Protein AF-A0A8T5BT76-F1 (afdb_monomer_lite)

Secondary structure (DSSP, 8-state):
------STTSSHHHHHHHHHHHTTS-GGGT--S--EEEEESSS---HHHHHHHHHHTT--HHHHHHTEEEEE-SSHHHHHHHHHTHHHHHHHHT-

Sequence (95 aa):
MTEFSGEYGSGKSQICHQLCVNVQLPPEKGGLGGAALYIDTENTFRTERIVQMARHLGLDPEEVTKNIIYAEAYTSDHQMFLLENADEIIKENNV

pLDDT: mean 96.76, std 1.85, range [88.38, 98.69]

Structure (mmCIF, N/CA/C/O backbone):
data_AF-A0A8T5BT76-F1
#
_entry.id   AF-A0A8T5BT76-F1
#
loop_
_atom_site.group_PDB
_atom_site.id
_atom_site.type_symbol
_atom_site.label_atom_id
_atom_site.label_alt_id
_atom_site.label_comp_id
_atom_site.label_asym_id
_atom_site.label_entity_id
_atom_site.label_seq_id
_atom_site.pdbx_PDB_ins_code
_atom_site.Cartn_x
_atom_site.Cartn_y
_atom_site.Cartn_z
_atom_site.occupancy
_atom_site.B_iso_or_equiv
_atom_site.auth_seq_id
_atom_site.auth_comp_id
_atom_site.auth_asym_id
_atom_site.auth_atom_id
_atom_site.pdbx_PDB_model_num
ATOM 1 N N . MET A 1 1 ? 1.705 -16.925 4.215 1.00 88.38 1 MET A N 1
ATOM 2 C CA . MET A 1 1 ? 2.147 -16.368 2.921 1.00 88.38 1 MET A CA 1
ATOM 3 C C . MET A 1 1 ? 1.259 -16.948 1.837 1.00 88.38 1 MET A C 1
ATOM 5 O O . MET A 1 1 ? 1.090 -18.161 1.820 1.00 88.38 1 MET A O 1
ATOM 9 N N . THR A 1 2 ? 0.681 -16.095 0.993 1.00 96.50 2 THR A N 1
ATOM 10 C CA . THR A 1 2 ? -0.185 -16.483 -0.132 1.00 96.50 2 THR A CA 1
ATOM 11 C C . THR A 1 2 ? 0.348 -15.807 -1.389 1.00 96.50 2 THR A C 1
ATOM 13 O O . THR A 1 2 ? 0.633 -14.613 -1.347 1.00 96.50 2 THR A O 1
ATOM 16 N N . GLU A 1 3 ? 0.489 -16.551 -2.484 1.00 96.88 3 GLU A N 1
ATOM 17 C CA . GLU A 1 3 ? 1.051 -16.060 -3.746 1.00 96.88 3 GLU A CA 1
ATOM 18 C C . GLU A 1 3 ? -0.022 -16.016 -4.844 1.00 96.88 3 GLU A C 1
ATOM 20 O O . GLU A 1 3 ? -0.777 -16.973 -5.024 1.00 96.88 3 GLU A O 1
ATOM 25 N N . PHE A 1 4 ? -0.065 -14.915 -5.602 1.00 95.00 4 PHE A N 1
ATOM 26 C CA . PHE A 1 4 ? -0.899 -14.766 -6.796 1.00 95.00 4 PHE A CA 1
ATOM 27 C C . PHE A 1 4 ? -0.006 -14.624 -8.036 1.00 95.00 4 PHE A C 1
ATOM 29 O O . PHE A 1 4 ? 0.682 -13.617 -8.188 1.00 95.00 4 PHE A O 1
ATOM 36 N N . SER A 1 5 ? -0.056 -15.599 -8.949 1.00 95.00 5 SER A N 1
ATOM 37 C CA . SER A 1 5 ? 0.761 -15.632 -10.173 1.00 95.00 5 SER A CA 1
ATOM 38 C C . SER A 1 5 ? -0.100 -15.735 -11.440 1.00 95.00 5 SER A C 1
ATOM 40 O O . SER A 1 5 ? -1.235 -16.209 -11.403 1.00 95.00 5 SER A O 1
ATOM 42 N N . GLY A 1 6 ? 0.414 -15.233 -12.563 1.00 95.31 6 GLY A N 1
ATOM 43 C CA . GLY A 1 6 ? -0.273 -15.183 -13.858 1.00 95.31 6 GLY A CA 1
ATOM 44 C C . GLY A 1 6 ? 0.217 -14.040 -14.752 1.00 95.31 6 GLY A C 1
ATOM 45 O O . GLY A 1 6 ? 0.984 -13.183 -14.318 1.00 95.31 6 GLY A O 1
ATOM 46 N N . GLU A 1 7 ? -0.253 -13.994 -15.997 1.00 95.75 7 GLU A N 1
ATOM 47 C CA . GLU A 1 7 ? 0.167 -13.008 -17.009 1.00 95.75 7 GLU A CA 1
ATOM 48 C C . GLU A 1 7 ? -0.219 -11.557 -16.666 1.00 95.75 7 GLU A C 1
ATOM 50 O O . GLU A 1 7 ? -1.063 -11.298 -15.804 1.00 95.75 7 GLU A O 1
ATOM 55 N N . TYR A 1 8 ? 0.400 -10.573 -17.326 1.00 91.94 8 TYR A N 1
ATOM 56 C CA . TYR A 1 8 ? 0.000 -9.168 -17.195 1.00 91.94 8 TYR A CA 1
ATOM 57 C C . TYR A 1 8 ? -1.511 -9.002 -17.438 1.00 91.94 8 TYR A C 1
ATOM 59 O O . TYR A 1 8 ? -2.078 -9.603 -18.344 1.00 91.94 8 TYR A O 1
ATOM 67 N N . GLY A 1 9 ? -2.179 -8.204 -16.601 1.00 91.94 9 GLY A N 1
ATOM 68 C CA . GLY A 1 9 ? -3.629 -8.007 -16.691 1.00 91.94 9 GLY A CA 1
ATOM 69 C C . GLY A 1 9 ? -4.488 -9.120 -16.074 1.00 91.94 9 GLY A C 1
ATOM 70 O O . GLY A 1 9 ? -5.697 -8.941 -15.977 1.00 91.94 9 GLY A O 1
ATOM 71 N N . SER A 1 10 ? -3.903 -10.206 -15.549 1.00 95.56 10 SER A N 1
ATOM 72 C CA . SER A 1 10 ? -4.657 -11.297 -14.900 1.00 95.56 10 SER A CA 1
ATOM 73 C C . SER A 1 10 ? -5.314 -10.935 -13.555 1.00 95.56 10 SER A C 1
ATOM 75 O O . SER A 1 10 ? -5.970 -11.773 -12.945 1.00 95.56 10 SER A O 1
ATOM 77 N N . GLY A 1 11 ? -5.129 -9.703 -13.065 1.00 95.50 11 GLY A N 1
ATOM 78 C CA . GLY A 1 11 ? -5.748 -9.207 -11.831 1.00 95.50 11 GLY A CA 1
ATOM 79 C C . GLY A 1 11 ? -4.861 -9.222 -10.582 1.00 95.50 11 GLY A C 1
ATOM 80 O O . GLY A 1 11 ? -5.306 -8.735 -9.549 1.00 95.50 11 GLY A O 1
ATOM 81 N N . LYS A 1 12 ? -3.605 -9.686 -10.665 1.00 96.88 12 LYS A N 1
ATOM 82 C CA . LYS A 1 12 ? -2.660 -9.739 -9.523 1.00 96.88 12 LYS A CA 1
ATOM 83 C C . LYS A 1 12 ? -2.575 -8.416 -8.759 1.00 96.88 12 LYS A C 1
ATOM 85 O O . LYS A 1 12 ? -2.961 -8.350 -7.597 1.00 96.88 12 LYS A O 1
ATOM 90 N N . SER A 1 13 ? -2.170 -7.340 -9.437 1.00 96.06 13 SER A N 1
ATOM 91 C CA . SER A 1 13 ? -2.062 -6.025 -8.803 1.00 96.06 13 SER A CA 1
ATOM 92 C C . SER A 1 13 ? -3.422 -5.545 -8.298 1.00 96.06 13 SER A C 1
ATOM 94 O O . SER A 1 13 ? -3.491 -4.982 -7.216 1.00 96.06 13 SER A O 1
ATOM 96 N N . GLN A 1 14 ? -4.523 -5.807 -9.014 1.00 97.56 14 GLN A N 1
ATOM 97 C CA . GLN A 1 14 ? -5.863 -5.403 -8.564 1.00 97.56 14 GLN A CA 1
ATOM 98 C C . GLN A 1 14 ? -6.250 -6.057 -7.233 1.00 97.56 14 GLN A C 1
ATOM 100 O O . GLN A 1 14 ? -6.798 -5.377 -6.370 1.00 97.56 14 GLN A O 1
ATOM 105 N N . ILE A 1 15 ? -5.924 -7.338 -7.043 1.00 97.75 15 ILE A N 1
ATOM 106 C CA . ILE A 1 15 ? -6.132 -8.031 -5.768 1.00 97.75 15 ILE A CA 1
ATOM 107 C C . ILE A 1 15 ? -5.277 -7.394 -4.669 1.00 97.75 15 ILE A C 1
ATOM 109 O O . ILE A 1 15 ? -5.812 -7.115 -3.600 1.00 97.75 15 ILE A O 1
ATOM 113 N N . CYS A 1 16 ? -4.000 -7.088 -4.926 1.00 97.88 16 CYS A N 1
ATOM 114 C CA . CYS A 1 16 ? -3.147 -6.414 -3.938 1.00 97.88 16 CYS A CA 1
ATOM 115 C C . CYS A 1 16 ? -3.737 -5.062 -3.498 1.00 97.88 16 CYS A C 1
ATOM 117 O O . CYS A 1 16 ? -3.870 -4.813 -2.304 1.00 97.88 16 CYS A O 1
ATOM 119 N N . HIS A 1 17 ? -4.178 -4.228 -4.447 1.00 98.50 17 HIS A N 1
ATOM 120 C CA . HIS A 1 17 ? -4.832 -2.948 -4.143 1.00 98.50 17 HIS A CA 1
ATOM 121 C C . HIS A 1 17 ? -6.110 -3.145 -3.314 1.00 98.50 17 HIS A C 1
ATOM 123 O O . HIS A 1 17 ? -6.330 -2.435 -2.335 1.00 98.50 17 HIS A O 1
ATOM 129 N N . GLN A 1 18 ? -6.943 -4.127 -3.677 1.00 98.56 18 GLN A N 1
ATOM 130 C CA . GLN A 1 18 ? -8.190 -4.389 -2.963 1.00 98.56 18 GLN A CA 1
ATOM 131 C C . GLN A 1 18 ? -7.938 -4.879 -1.532 1.00 98.56 18 GLN A C 1
ATOM 133 O O . GLN A 1 18 ? -8.668 -4.492 -0.623 1.00 98.56 18 GLN A O 1
ATOM 138 N N . LEU A 1 19 ? -6.904 -5.696 -1.313 1.00 98.44 19 LEU A N 1
ATOM 139 C CA . LEU A 1 19 ? -6.522 -6.160 0.022 1.00 98.44 19 LEU A CA 1
ATOM 140 C C . LEU A 1 19 ? -6.055 -5.001 0.914 1.00 98.44 19 LEU A C 1
ATOM 142 O O . LEU A 1 19 ? -6.461 -4.953 2.073 1.00 98.44 19 LEU A O 1
ATOM 146 N N . CYS A 1 20 ? -5.311 -4.031 0.372 1.00 98.56 20 CYS A N 1
ATOM 147 C CA . CYS A 1 20 ? -4.909 -2.824 1.105 1.00 98.56 20 CYS A CA 1
ATOM 148 C C . CYS A 1 20 ? -6.087 -1.962 1.570 1.00 98.56 20 CYS A C 1
ATOM 150 O O . CYS A 1 20 ? -5.979 -1.288 2.589 1.00 98.56 20 CYS A O 1
ATOM 152 N N . VAL A 1 21 ? -7.207 -1.973 0.842 1.00 98.69 21 VAL A N 1
ATOM 153 C CA . VAL A 1 21 ? -8.437 -1.287 1.266 1.00 98.69 21 VAL A CA 1
ATOM 154 C C . VAL A 1 21 ? -9.232 -2.153 2.245 1.00 98.69 21 VAL A C 1
ATOM 156 O O . VAL A 1 21 ? -9.704 -1.662 3.267 1.00 98.69 21 VAL A O 1
ATOM 159 N N . ASN A 1 22 ? -9.366 -3.451 1.965 1.00 98.62 22 ASN A N 1
ATOM 160 C CA . ASN A 1 22 ? -10.187 -4.356 2.770 1.00 98.62 22 ASN A CA 1
ATOM 161 C C . ASN A 1 22 ? -9.635 -4.569 4.181 1.00 98.62 22 ASN A C 1
ATOM 163 O O . ASN A 1 22 ? -10.427 -4.684 5.110 1.00 98.62 22 ASN A O 1
ATOM 167 N N . VAL A 1 23 ? -8.310 -4.608 4.365 1.00 98.50 23 VAL A N 1
ATOM 168 C CA . VAL A 1 23 ? -7.703 -4.799 5.695 1.00 98.50 23 VAL A CA 1
ATOM 169 C C . VAL A 1 23 ? -8.097 -3.693 6.683 1.00 98.50 23 VAL A C 1
ATOM 171 O O . VAL A 1 23 ? -8.219 -3.955 7.878 1.00 98.50 23 VAL A O 1
ATOM 174 N N . GLN A 1 24 ? -8.407 -2.498 6.175 1.00 98.31 24 GLN A N 1
ATOM 175 C CA . GLN A 1 24 ? -8.813 -1.340 6.973 1.00 98.31 24 GLN A CA 1
ATOM 176 C C . GLN A 1 24 ? -10.281 -1.396 7.421 1.00 98.31 24 GLN A C 1
ATOM 178 O O . GLN A 1 24 ? -10.693 -0.642 8.302 1.00 98.31 24 GLN A O 1
ATOM 183 N N . LEU A 1 25 ? -11.097 -2.275 6.827 1.00 98.44 25 LEU A N 1
ATOM 184 C CA . LEU A 1 25 ? -12.466 -2.503 7.286 1.00 98.44 25 LEU A CA 1
ATOM 185 C C . LEU A 1 25 ? -12.457 -3.136 8.683 1.00 98.44 25 LEU A C 1
ATOM 187 O O . LEU A 1 25 ? -11.509 -3.834 9.045 1.00 98.44 25 LEU A O 1
ATOM 191 N N . PRO A 1 26 ? -13.522 -2.957 9.474 1.00 97.69 26 PRO A N 1
ATOM 192 C CA . PRO A 1 26 ? -13.610 -3.633 10.755 1.00 97.69 26 PRO A CA 1
ATOM 193 C C . PRO A 1 26 ? -13.869 -5.148 10.573 1.00 97.69 26 PRO A C 1
ATOM 195 O O . PRO A 1 26 ? -14.362 -5.565 9.512 1.00 97.69 26 PRO A O 1
ATOM 198 N N . PRO A 1 27 ? -13.582 -5.985 11.590 1.00 97.38 27 PRO A N 1
ATOM 199 C CA . PRO A 1 27 ? -13.751 -7.441 11.519 1.00 97.38 27 PRO A CA 1
ATOM 200 C C . PRO A 1 27 ? -15.142 -7.911 11.084 1.00 97.38 27 PRO A C 1
ATOM 202 O O . PRO A 1 27 ? -15.262 -8.845 10.294 1.00 97.38 27 PRO A O 1
ATOM 205 N N . GLU A 1 28 ? -16.206 -7.230 11.510 1.00 97.81 28 GLU A N 1
ATOM 206 C CA . GLU A 1 28 ? -17.587 -7.533 11.115 1.00 97.81 28 GLU A CA 1
ATOM 207 C C . GLU A 1 28 ? -17.872 -7.322 9.617 1.00 97.81 28 GLU A C 1
ATOM 209 O O . GLU A 1 28 ? -18.859 -7.843 9.098 1.00 97.81 28 GLU A O 1
ATOM 214 N N . LYS A 1 29 ? -17.007 -6.584 8.910 1.00 97.06 29 LYS A N 1
ATOM 215 C CA . LYS A 1 29 ? -17.034 -6.402 7.450 1.00 97.06 29 LYS A CA 1
ATOM 216 C C . LYS A 1 29 ? -15.917 -7.176 6.736 1.00 97.06 29 LYS A C 1
ATOM 218 O O . LYS A 1 29 ? -15.710 -6.972 5.542 1.00 97.06 29 LYS A O 1
ATOM 223 N N . GLY A 1 30 ? -15.221 -8.069 7.443 1.00 96.56 30 GLY A N 1
ATOM 224 C CA . GLY A 1 30 ? -14.178 -8.935 6.892 1.00 96.56 30 GLY A CA 1
ATOM 225 C C . GLY A 1 30 ? -12.784 -8.310 6.798 1.00 96.56 30 GLY A C 1
ATOM 226 O O . GLY A 1 30 ? -11.924 -8.896 6.144 1.00 96.56 30 GLY A O 1
ATOM 227 N N . GLY A 1 31 ? -12.555 -7.148 7.417 1.00 98.12 31 GLY A N 1
ATOM 228 C CA . GLY A 1 31 ? -11.216 -6.567 7.555 1.00 98.12 31 GLY A CA 1
ATOM 229 C C . GLY A 1 31 ? -10.587 -6.848 8.920 1.00 98.12 31 GLY A C 1
ATOM 230 O O . GLY A 1 31 ? -11.051 -7.711 9.662 1.00 98.12 31 GLY A O 1
ATOM 231 N N . LEU A 1 32 ? -9.517 -6.126 9.248 1.00 97.81 32 LEU A N 1
ATOM 232 C CA . LEU A 1 32 ? -8.776 -6.255 10.510 1.00 97.81 32 LEU A CA 1
ATOM 233 C C . LEU A 1 32 ? -8.647 -4.922 11.267 1.00 97.81 32 LEU A C 1
ATOM 235 O O . LEU A 1 32 ? -8.076 -4.897 12.353 1.00 97.81 32 LEU A O 1
ATOM 239 N N . GLY A 1 33 ? -9.175 -3.822 10.720 1.00 97.12 33 GLY A N 1
ATOM 240 C CA . GLY A 1 33 ? -8.994 -2.472 11.259 1.00 97.12 33 GLY A CA 1
ATOM 241 C C . GLY A 1 33 ? -7.533 -2.004 11.266 1.00 97.12 33 GLY A C 1
ATOM 242 O O . GLY A 1 33 ? -7.176 -1.158 12.084 1.00 97.12 33 GLY A O 1
ATOM 243 N N . GLY A 1 34 ? -6.689 -2.590 10.411 1.00 97.12 34 GLY A N 1
ATOM 244 C CA . GLY A 1 34 ? -5.251 -2.318 10.325 1.00 97.12 34 GLY A CA 1
ATOM 245 C C . GLY A 1 34 ? -4.865 -1.507 9.091 1.00 97.12 34 GLY A C 1
ATOM 246 O O . GLY A 1 34 ? -5.689 -1.288 8.204 1.00 97.12 34 GLY A O 1
ATOM 247 N N . ALA A 1 35 ? -3.608 -1.076 9.039 1.00 98.19 35 ALA A N 1
ATOM 248 C CA . ALA A 1 35 ? -2.981 -0.456 7.876 1.00 98.19 35 ALA A CA 1
ATOM 249 C C . ALA A 1 35 ? -2.428 -1.518 6.903 1.00 98.19 35 ALA A C 1
ATOM 251 O O . ALA A 1 35 ? -2.534 -2.720 7.138 1.00 98.19 35 ALA A O 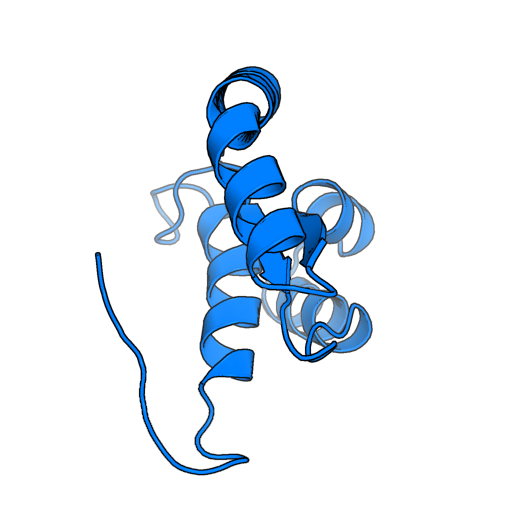1
ATOM 252 N N . ALA A 1 36 ? -1.839 -1.086 5.787 1.00 98.38 36 ALA A N 1
ATOM 253 C CA . ALA A 1 36 ? -1.162 -1.980 4.848 1.00 98.38 36 ALA A CA 1
ATOM 254 C C . ALA A 1 36 ? 0.226 -1.453 4.471 1.00 98.38 36 ALA A C 1
ATOM 256 O O . ALA A 1 36 ? 0.358 -0.292 4.097 1.00 98.38 36 ALA A O 1
ATOM 257 N N . LEU A 1 37 ? 1.240 -2.321 4.482 1.00 98.19 37 LEU A N 1
ATOM 258 C CA . LEU A 1 37 ? 2.538 -2.059 3.855 1.00 98.19 37 LEU A CA 1
ATOM 259 C C . LEU A 1 37 ? 2.532 -2.617 2.425 1.00 98.19 37 LEU A C 1
ATOM 261 O O . LEU A 1 37 ? 2.346 -3.818 2.224 1.00 98.19 37 LEU A O 1
ATOM 265 N N . TYR A 1 38 ? 2.748 -1.754 1.434 1.00 98.12 38 TYR A N 1
ATOM 266 C CA . TYR A 1 38 ? 2.845 -2.113 0.020 1.00 98.12 38 TYR A CA 1
ATOM 267 C C . TYR A 1 38 ? 4.271 -1.872 -0.478 1.00 98.12 38 TYR A C 1
ATOM 269 O O . TYR A 1 38 ? 4.702 -0.727 -0.606 1.00 98.12 38 TYR A O 1
ATOM 277 N N . ILE A 1 39 ? 4.986 -2.954 -0.798 1.00 97.50 39 ILE A N 1
ATOM 278 C CA . ILE A 1 39 ? 6.301 -2.895 -1.449 1.00 97.50 39 ILE A CA 1
ATOM 279 C C . ILE A 1 39 ? 6.099 -3.098 -2.950 1.00 97.50 39 ILE A C 1
ATOM 281 O O . ILE A 1 39 ? 5.648 -4.160 -3.378 1.00 97.50 39 ILE A O 1
ATOM 285 N N . ASP A 1 40 ? 6.415 -2.081 -3.744 1.00 97.00 40 ASP A N 1
ATOM 286 C CA . ASP A 1 40 ? 6.239 -2.094 -5.195 1.00 97.00 40 ASP A CA 1
ATOM 287 C C . ASP A 1 40 ? 7.584 -2.214 -5.908 1.00 97.00 40 ASP A C 1
ATOM 289 O O . ASP A 1 40 ? 8.452 -1.353 -5.782 1.00 97.00 40 ASP A O 1
ATOM 293 N N . THR A 1 41 ? 7.758 -3.297 -6.658 1.00 95.00 41 THR A N 1
ATOM 294 C CA . THR A 1 41 ? 8.990 -3.602 -7.399 1.00 95.00 41 THR A CA 1
ATOM 295 C C . THR A 1 41 ? 8.910 -3.205 -8.872 1.00 95.00 41 THR A C 1
ATOM 297 O O . THR A 1 41 ? 9.928 -3.163 -9.556 1.00 95.00 41 THR A O 1
ATOM 300 N N . GLU A 1 42 ? 7.708 -2.926 -9.385 1.00 92.94 42 GLU A N 1
ATOM 301 C CA . GLU A 1 42 ? 7.455 -2.702 -10.816 1.00 92.94 42 GLU A CA 1
ATOM 302 C C . GLU A 1 42 ? 6.706 -1.386 -11.084 1.00 92.94 42 GLU A C 1
ATOM 304 O O . GLU A 1 42 ? 6.249 -1.146 -12.204 1.00 92.94 42 GLU A O 1
ATOM 309 N N . ASN A 1 43 ? 6.564 -0.532 -10.064 1.00 92.94 43 ASN A N 1
ATOM 310 C CA . ASN A 1 43 ? 5.793 0.709 -10.118 1.00 92.94 43 ASN A CA 1
ATOM 311 C C . ASN A 1 43 ? 4.381 0.465 -10.692 1.00 92.94 43 ASN A C 1
ATOM 313 O O . ASN A 1 43 ? 3.944 1.071 -11.679 1.00 92.94 43 ASN A O 1
ATOM 317 N N . THR A 1 44 ? 3.675 -0.495 -10.096 1.00 94.12 44 THR A N 1
ATOM 318 C CA . THR A 1 44 ? 2.313 -0.909 -10.460 1.00 94.12 44 THR A CA 1
ATOM 319 C C . THR A 1 44 ? 1.240 -0.308 -9.557 1.00 94.12 44 THR A C 1
ATOM 321 O O . THR A 1 44 ? 0.057 -0.370 -9.906 1.00 94.12 44 THR A O 1
ATOM 324 N N . PHE A 1 45 ? 1.622 0.279 -8.422 1.00 97.00 45 PHE A N 1
ATOM 325 C CA . PHE A 1 45 ? 0.707 0.908 -7.484 1.00 97.00 45 PHE A CA 1
ATOM 326 C C . PHE A 1 45 ? 0.081 2.167 -8.088 1.00 97.00 45 PHE A C 1
ATOM 328 O O . PHE A 1 45 ? 0.763 3.027 -8.649 1.00 97.00 45 PHE A O 1
ATOM 335 N N . ARG A 1 46 ? -1.243 2.289 -8.005 1.00 97.12 46 ARG A N 1
ATOM 336 C CA . ARG A 1 46 ? -1.995 3.433 -8.535 1.00 97.12 46 ARG A CA 1
ATOM 337 C C . ARG A 1 46 ? -2.973 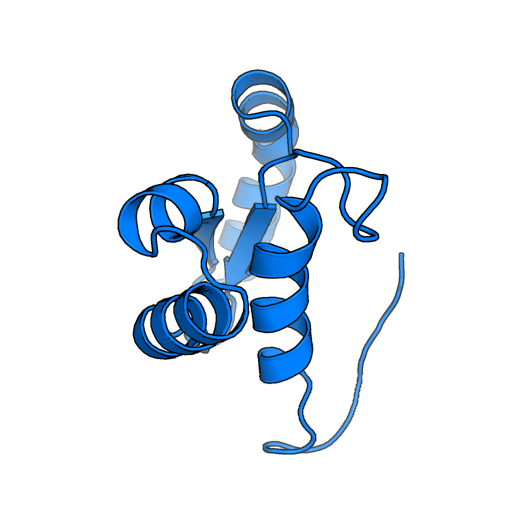3.932 -7.485 1.00 97.12 46 ARG A C 1
ATOM 339 O O . ARG A 1 46 ? -3.996 3.293 -7.226 1.00 97.12 46 ARG A O 1
ATOM 346 N N . THR A 1 47 ? -2.692 5.104 -6.922 1.00 97.31 47 THR A N 1
ATOM 347 C CA . THR A 1 47 ? -3.544 5.761 -5.920 1.00 97.31 47 THR A CA 1
ATOM 348 C C . THR A 1 47 ? -4.972 5.955 -6.428 1.00 97.31 47 THR A C 1
ATOM 350 O O . THR A 1 47 ? -5.932 5.786 -5.682 1.00 97.31 47 THR A O 1
ATOM 353 N N . G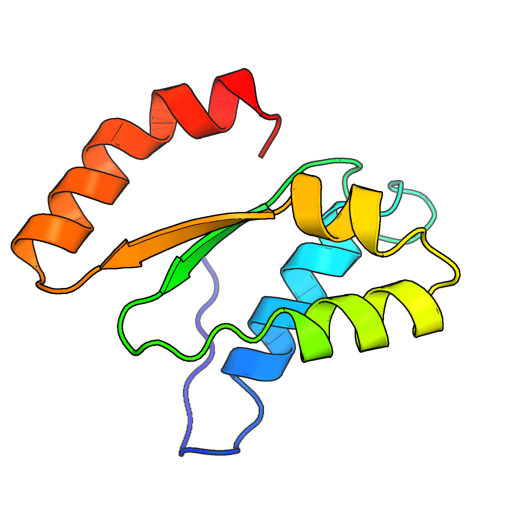LU A 1 48 ? -5.158 6.207 -7.723 1.00 98.00 48 GLU A N 1
ATOM 354 C CA . GLU A 1 48 ? -6.483 6.358 -8.329 1.00 98.00 48 GLU A CA 1
ATOM 355 C C . GLU A 1 48 ? -7.330 5.086 -8.181 1.00 98.00 48 GLU A C 1
ATOM 357 O O . GLU A 1 48 ? -8.548 5.171 -8.000 1.00 98.00 48 GLU A O 1
ATOM 362 N N . ARG A 1 49 ? -6.705 3.898 -8.222 1.00 98.06 49 ARG A N 1
ATOM 363 C CA . ARG A 1 49 ? -7.402 2.623 -7.998 1.00 98.06 49 ARG A CA 1
ATOM 364 C C . ARG A 1 49 ? -7.802 2.451 -6.539 1.00 98.06 49 ARG A C 1
ATOM 366 O O . ARG A 1 49 ? -8.936 2.042 -6.298 1.00 98.06 49 ARG A O 1
ATOM 373 N N . ILE A 1 50 ? -6.942 2.834 -5.595 1.00 98.62 50 ILE A N 1
ATOM 374 C CA . ILE A 1 50 ? -7.281 2.862 -4.163 1.00 98.62 50 ILE A CA 1
ATOM 375 C C . ILE A 1 50 ? -8.486 3.771 -3.920 1.00 98.62 50 ILE A C 1
ATOM 377 O O . ILE A 1 50 ? -9.466 3.341 -3.319 1.00 98.62 50 ILE A O 1
ATOM 381 N N . VAL A 1 51 ? -8.472 4.990 -4.467 1.00 98.62 51 VAL A N 1
ATOM 382 C CA . VAL A 1 51 ? -9.577 5.950 -4.329 1.00 98.62 51 VAL A CA 1
ATOM 383 C C . VAL A 1 51 ? -10.886 5.383 -4.882 1.00 98.62 51 VAL A C 1
ATOM 385 O O . VAL A 1 51 ? -11.940 5.526 -4.261 1.00 98.62 51 VAL A O 1
ATOM 388 N N . GLN A 1 52 ? -10.843 4.722 -6.040 1.00 98.69 52 GLN A N 1
ATOM 389 C CA . GLN A 1 52 ? -12.023 4.084 -6.628 1.00 98.69 52 GLN A CA 1
ATOM 390 C C . GLN A 1 52 ? -12.570 2.950 -5.746 1.00 98.69 52 GLN A C 1
ATOM 392 O O . GLN A 1 52 ? -13.782 2.878 -5.536 1.00 98.69 52 GLN A O 1
ATOM 397 N N . MET A 1 53 ? -11.696 2.098 -5.208 1.00 98.69 53 MET A N 1
ATOM 398 C CA . MET A 1 53 ? -12.068 0.991 -4.318 1.00 98.69 53 MET A CA 1
ATOM 399 C C . MET A 1 53 ? -12.618 1.492 -2.973 1.00 98.69 53 MET A C 1
ATOM 401 O O . MET A 1 53 ? -13.647 1.001 -2.514 1.00 98.69 53 MET A O 1
ATOM 405 N N . ALA A 1 54 ? -11.995 2.514 -2.381 1.00 98.62 54 ALA A N 1
ATOM 406 C CA . ALA A 1 54 ? -12.446 3.146 -1.142 1.00 98.62 54 ALA A CA 1
ATOM 407 C C . ALA A 1 54 ? -13.856 3.739 -1.290 1.00 98.62 54 ALA A C 1
ATOM 409 O O . ALA A 1 54 ? -14.749 3.433 -0.499 1.00 98.62 54 ALA A O 1
ATOM 410 N N . ARG A 1 55 ? -14.092 4.511 -2.363 1.00 98.38 55 ARG A N 1
ATOM 411 C CA . ARG A 1 55 ? -15.414 5.090 -2.663 1.00 98.38 55 ARG A CA 1
ATOM 412 C C . ARG A 1 55 ? -16.483 4.022 -2.861 1.00 98.38 55 ARG A C 1
ATOM 414 O O . ARG A 1 55 ? -17.604 4.207 -2.399 1.00 98.38 55 ARG A O 1
ATOM 421 N N . HIS A 1 56 ? -16.150 2.912 -3.523 1.00 98.00 56 HIS A N 1
ATOM 422 C CA . HIS A 1 56 ? -17.083 1.800 -3.714 1.00 98.00 56 HIS A CA 1
ATOM 423 C C . HIS A 1 56 ? -17.564 1.205 -2.381 1.00 98.00 56 HIS A C 1
ATOM 425 O O . HIS A 1 56 ? -18.723 0.818 -2.264 1.00 98.00 56 HIS A O 1
ATOM 431 N N . LEU A 1 57 ? -16.695 1.185 -1.368 1.00 97.31 57 LEU A N 1
ATOM 432 C CA . LEU A 1 57 ? -17.000 0.699 -0.022 1.00 97.31 57 LEU A CA 1
ATOM 433 C C . LEU A 1 57 ? -17.585 1.778 0.910 1.00 97.31 57 LEU A C 1
ATOM 435 O O . LEU A 1 57 ? -17.886 1.482 2.067 1.00 97.31 57 LEU A O 1
ATOM 439 N N . GLY A 1 58 ? -17.764 3.012 0.425 1.00 97.38 58 GLY A N 1
ATOM 440 C CA . GLY A 1 58 ? -18.252 4.140 1.223 1.00 97.38 58 GLY A CA 1
ATOM 441 C C . GLY A 1 58 ? -17.250 4.645 2.267 1.00 97.38 58 GLY A C 1
ATOM 442 O O . GLY A 1 58 ? -17.666 5.217 3.271 1.00 97.38 58 GLY A O 1
ATOM 443 N N . LEU A 1 59 ? -15.954 4.404 2.055 1.00 97.94 59 LEU A N 1
ATOM 444 C CA . LEU A 1 59 ? -14.868 4.886 2.910 1.00 97.94 59 LEU A CA 1
ATOM 445 C C . LEU A 1 59 ? -14.365 6.253 2.436 1.00 97.94 59 LEU A C 1
ATOM 447 O O . LEU A 1 59 ? -14.498 6.594 1.257 1.00 97.94 59 LEU A O 1
ATOM 451 N N . ASP A 1 60 ? -13.744 7.006 3.345 1.00 98.31 60 ASP A N 1
ATOM 452 C CA . ASP A 1 60 ? -13.017 8.227 2.999 1.00 98.31 60 ASP A CA 1
ATOM 453 C C . ASP A 1 60 ? -11.709 7.869 2.264 1.00 98.31 60 ASP A C 1
ATOM 455 O O . ASP A 1 60 ? -10.838 7.218 2.849 1.00 98.31 60 ASP A O 1
ATOM 459 N N . PRO A 1 61 ? -11.543 8.255 0.986 1.00 98.31 61 PRO A N 1
ATOM 460 C CA . PRO A 1 61 ? -10.348 7.918 0.223 1.00 98.31 61 PRO A CA 1
ATOM 461 C C . PRO A 1 61 ? -9.056 8.518 0.778 1.00 98.31 61 PRO A C 1
ATOM 463 O O . PRO A 1 61 ? -7.999 7.919 0.579 1.00 98.31 61 PRO A O 1
ATOM 466 N N . GLU A 1 62 ? -9.117 9.685 1.425 1.00 98.12 62 GLU A N 1
ATOM 467 C CA . GLU A 1 62 ? -7.926 10.338 1.977 1.00 98.12 62 GLU A CA 1
ATOM 468 C C . GLU A 1 62 ? -7.389 9.537 3.165 1.00 98.12 62 GLU A C 1
ATOM 470 O O . GLU A 1 62 ? -6.212 9.168 3.180 1.00 98.12 62 GLU A O 1
ATOM 475 N N . GLU A 1 63 ? -8.273 9.158 4.090 1.00 98.06 63 GLU A N 1
ATOM 476 C CA . GLU A 1 63 ? -7.929 8.305 5.232 1.00 98.06 63 GLU A CA 1
ATOM 477 C C . GLU A 1 63 ? -7.462 6.915 4.783 1.00 98.06 63 GLU A C 1
ATOM 479 O O . GLU A 1 63 ? -6.437 6.423 5.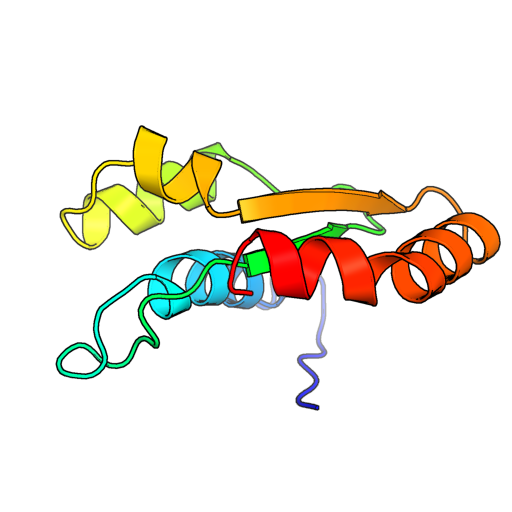256 1.00 98.06 63 GLU A O 1
ATOM 484 N N . VAL A 1 64 ? -8.146 6.301 3.807 1.00 98.44 64 VAL A N 1
ATOM 485 C CA . VAL A 1 64 ? -7.739 4.987 3.280 1.00 98.44 64 VAL A CA 1
ATOM 486 C C . VAL A 1 64 ? -6.348 5.036 2.661 1.00 98.44 64 VAL A C 1
ATOM 488 O O . VAL A 1 64 ? -5.544 4.133 2.885 1.00 98.44 64 VAL A O 1
ATOM 491 N N . THR A 1 65 ? -6.050 6.078 1.884 1.00 97.94 65 THR A N 1
ATOM 492 C CA . THR A 1 65 ? -4.741 6.226 1.235 1.00 97.94 65 THR A CA 1
ATOM 493 C C . THR A 1 65 ? -3.638 6.457 2.267 1.00 97.94 65 THR A C 1
ATOM 495 O O . THR A 1 65 ? -2.557 5.894 2.134 1.00 97.94 65 THR A O 1
ATOM 498 N N . LYS A 1 66 ? -3.913 7.235 3.320 1.00 97.69 66 LYS A N 1
ATOM 499 C CA . LYS A 1 66 ? -2.961 7.515 4.404 1.00 97.69 66 LYS A CA 1
ATOM 500 C C . LYS A 1 66 ? -2.564 6.262 5.193 1.00 97.69 66 LYS A C 1
ATOM 502 O O . LYS A 1 66 ? -1.430 6.172 5.649 1.00 97.69 66 LYS A O 1
ATOM 507 N N . ASN A 1 67 ? -3.469 5.293 5.310 1.00 98.00 67 ASN A N 1
ATOM 508 C CA . ASN A 1 67 ? -3.224 4.009 5.974 1.00 98.00 67 ASN A CA 1
ATOM 509 C C . ASN A 1 67 ? -2.542 2.963 5.072 1.00 98.00 67 ASN A C 1
ATOM 511 O O . ASN A 1 67 ? -2.438 1.795 5.448 1.00 98.00 67 ASN A O 1
ATOM 515 N N . ILE A 1 68 ? -2.089 3.347 3.875 1.00 98.50 68 ILE A N 1
ATOM 516 C CA . ILE A 1 68 ? -1.274 2.492 3.011 1.00 98.50 68 ILE A CA 1
ATOM 517 C C . ILE A 1 68 ? 0.142 3.057 2.998 1.00 98.50 68 ILE A C 1
ATOM 519 O O . ILE A 1 68 ? 0.424 4.074 2.366 1.00 98.50 68 ILE A O 1
ATOM 523 N N . ILE A 1 69 ? 1.047 2.372 3.689 1.00 97.88 69 ILE A N 1
ATOM 524 C CA . ILE A 1 69 ? 2.468 2.678 3.688 1.00 97.88 69 ILE A CA 1
ATOM 525 C C . ILE A 1 69 ? 3.048 2.123 2.394 1.00 97.88 69 ILE A C 1
ATOM 527 O O . ILE A 1 69 ? 3.110 0.912 2.194 1.00 97.88 69 ILE A O 1
ATOM 531 N N . TYR A 1 70 ? 3.455 3.015 1.502 1.00 97.50 70 TYR A N 1
ATOM 532 C CA . TYR A 1 70 ? 4.016 2.663 0.205 1.00 97.50 70 TYR A CA 1
ATOM 533 C C . TY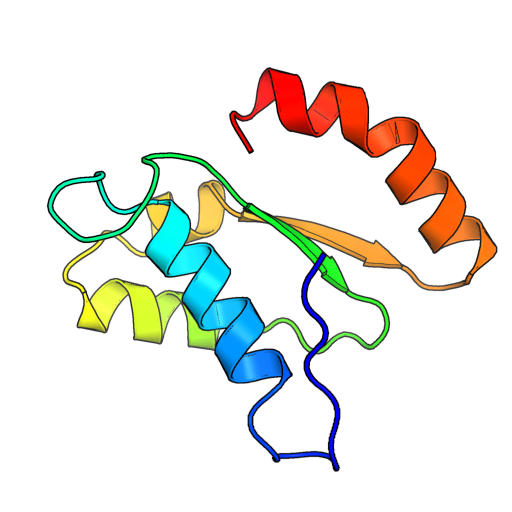R A 1 70 ? 5.543 2.767 0.226 1.00 97.50 70 TYR A C 1
ATOM 535 O O . TYR A 1 70 ? 6.093 3.786 0.645 1.00 97.50 70 TYR A O 1
ATOM 543 N N . ALA A 1 71 ? 6.218 1.731 -0.268 1.00 96.50 71 ALA A N 1
ATOM 544 C CA . ALA A 1 71 ? 7.660 1.713 -0.468 1.00 96.50 71 ALA A CA 1
ATOM 545 C C . ALA A 1 71 ? 7.999 1.174 -1.864 1.00 96.50 71 ALA A C 1
ATOM 547 O O . ALA A 1 71 ? 7.542 0.103 -2.257 1.00 96.50 71 ALA A O 1
ATOM 548 N N . GLU A 1 72 ? 8.828 1.903 -2.607 1.00 96.56 72 GLU A N 1
ATOM 549 C CA . GLU A 1 72 ? 9.260 1.513 -3.952 1.00 96.56 72 GLU A CA 1
ATOM 550 C C . GLU A 1 72 ? 10.646 0.863 -3.909 1.00 96.56 72 GLU A C 1
ATOM 552 O O . GLU A 1 72 ? 11.599 1.440 -3.384 1.00 96.56 72 GLU A O 1
ATOM 557 N N . ALA A 1 73 ? 10.774 -0.326 -4.492 1.00 96.56 73 ALA A N 1
ATOM 558 C CA . ALA A 1 73 ? 12.007 -1.097 -4.525 1.00 96.56 73 ALA A CA 1
ATOM 559 C C . ALA A 1 73 ? 12.625 -1.108 -5.935 1.00 96.56 73 ALA A C 1
ATOM 561 O O . ALA A 1 73 ? 12.220 -1.873 -6.802 1.00 96.56 73 ALA A O 1
ATOM 562 N N . TYR A 1 74 ? 13.648 -0.278 -6.155 1.00 93.00 74 TYR A N 1
ATOM 563 C CA . TYR A 1 74 ? 14.360 -0.170 -7.440 1.00 93.00 74 TYR A CA 1
ATOM 564 C C . TYR A 1 74 ? 15.315 -1.333 -7.767 1.00 93.00 74 TYR A C 1
ATOM 566 O O . TYR A 1 74 ? 15.649 -1.545 -8.932 1.00 93.00 74 TYR A O 1
ATOM 574 N N . THR A 1 75 ? 15.811 -2.050 -6.756 1.00 96.25 75 THR A N 1
ATOM 575 C CA . THR A 1 75 ? 16.744 -3.180 -6.906 1.00 96.25 75 THR A CA 1
ATOM 576 C C . THR A 1 75 ? 16.457 -4.245 -5.853 1.00 96.25 75 THR A C 1
ATOM 578 O O . THR A 1 75 ? 15.821 -3.959 -4.838 1.00 96.25 75 THR A O 1
ATOM 581 N N . SER A 1 76 ? 16.977 -5.459 -6.046 1.00 96.44 76 SER A N 1
ATOM 582 C CA . SER A 1 76 ? 16.865 -6.528 -5.046 1.00 96.44 76 SER A CA 1
ATOM 583 C C . SER A 1 76 ? 17.539 -6.167 -3.717 1.00 96.44 76 SER A C 1
ATOM 585 O O . SER A 1 76 ? 16.989 -6.471 -2.663 1.00 96.44 76 SER A O 1
ATOM 587 N N . ASP A 1 77 ? 18.680 -5.468 -3.751 1.00 97.31 77 ASP A N 1
ATOM 588 C CA . ASP A 1 77 ? 19.350 -4.985 -2.533 1.00 97.31 77 ASP A CA 1
ATOM 589 C C . ASP A 1 77 ? 18.483 -3.957 -1.798 1.00 97.31 77 ASP A C 1
ATOM 591 O O . ASP A 1 77 ? 18.346 -4.009 -0.577 1.00 97.31 77 ASP A O 1
ATOM 595 N N . HIS A 1 78 ? 17.835 -3.051 -2.541 1.00 96.12 78 HIS A N 1
ATOM 596 C CA . HIS A 1 78 ? 16.906 -2.091 -1.954 1.00 96.12 78 HIS A CA 1
ATOM 597 C C . HIS A 1 78 ? 15.661 -2.785 -1.387 1.00 96.12 78 HIS A C 1
ATOM 599 O O . HIS A 1 78 ? 15.216 -2.445 -0.296 1.00 96.12 78 HIS A O 1
ATOM 605 N N . GLN A 1 79 ? 15.133 -3.799 -2.077 1.00 97.38 79 GLN A N 1
ATOM 606 C CA . GLN A 1 79 ? 14.015 -4.601 -1.582 1.00 97.38 79 GLN A CA 1
ATOM 607 C C . GLN A 1 79 ? 14.366 -5.310 -0.267 1.00 97.38 79 GLN A C 1
ATOM 609 O O . GLN A 1 79 ? 13.565 -5.288 0.665 1.00 97.38 79 GLN A O 1
ATOM 614 N N . MET A 1 80 ? 15.557 -5.912 -0.172 1.00 97.44 80 MET A N 1
ATOM 615 C CA . MET A 1 80 ? 16.026 -6.546 1.063 1.00 97.44 80 MET A CA 1
ATOM 616 C C . MET A 1 80 ? 16.164 -5.529 2.194 1.00 97.44 80 MET A C 1
ATOM 618 O O . MET A 1 80 ? 15.649 -5.767 3.282 1.00 97.44 80 MET A O 1
ATOM 622 N N . PHE A 1 81 ? 16.757 -4.365 1.917 1.00 96.44 81 PHE A N 1
ATOM 623 C CA . PHE A 1 81 ? 16.854 -3.281 2.892 1.00 96.44 81 PHE A CA 1
ATOM 624 C C . PHE A 1 81 ? 15.476 -2.843 3.420 1.00 96.44 81 PHE A C 1
ATOM 626 O O . PHE A 1 81 ? 15.301 -2.686 4.627 1.00 96.44 81 PHE A O 1
ATOM 633 N N . LEU A 1 82 ? 14.477 -2.682 2.544 1.00 96.62 82 LEU A N 1
ATOM 634 C CA . LEU A 1 82 ? 13.114 -2.325 2.956 1.00 96.62 82 LEU A CA 1
ATOM 635 C C . LEU A 1 82 ? 12.491 -3.389 3.872 1.00 96.62 82 LEU A C 1
ATOM 637 O O . LEU A 1 82 ? 11.838 -3.037 4.849 1.00 96.62 82 LEU A O 1
ATOM 641 N N . LEU A 1 83 ? 12.712 -4.676 3.586 1.00 95.69 83 LEU A N 1
ATOM 642 C CA . LEU A 1 83 ? 12.204 -5.782 4.405 1.00 95.69 83 LEU A CA 1
ATOM 643 C C . LEU A 1 83 ? 12.890 -5.863 5.773 1.00 95.69 83 LEU A C 1
ATOM 645 O O . LEU A 1 83 ? 12.214 -6.074 6.775 1.00 95.69 83 LEU A O 1
ATOM 649 N N . GLU A 1 84 ? 14.207 -5.661 5.834 1.00 96.25 84 GLU A N 1
ATOM 650 C CA . GLU A 1 84 ? 14.974 -5.674 7.089 1.00 96.25 84 GLU A CA 1
ATOM 651 C C . GLU A 1 84 ? 14.544 -4.562 8.057 1.00 96.25 84 GLU A C 1
ATOM 653 O O . GLU A 1 84 ? 14.628 -4.735 9.271 1.00 96.25 84 GLU A O 1
ATOM 658 N N . ASN A 1 85 ? 14.045 -3.440 7.530 1.00 95.19 85 ASN A N 1
ATOM 659 C CA . ASN A 1 85 ? 13.579 -2.297 8.321 1.00 95.19 85 ASN A CA 1
ATOM 660 C C . ASN A 1 85 ? 12.045 -2.250 8.480 1.00 95.19 85 ASN A C 1
ATOM 662 O O . ASN A 1 85 ? 11.518 -1.349 9.133 1.00 95.19 85 ASN A O 1
ATOM 666 N N . ALA A 1 86 ? 11.305 -3.209 7.911 1.00 96.50 86 ALA A N 1
ATOM 667 C CA . ALA A 1 86 ? 9.841 -3.195 7.928 1.00 96.50 86 ALA A CA 1
ATOM 668 C C . ALA A 1 86 ? 9.252 -3.400 9.335 1.00 96.50 86 ALA A C 1
ATOM 670 O O . ALA A 1 86 ? 8.171 -2.891 9.622 1.00 96.50 86 ALA A O 1
ATOM 671 N N . ASP A 1 87 ? 9.956 -4.110 10.222 1.00 96.25 87 ASP A N 1
ATOM 672 C CA . ASP A 1 87 ? 9.474 -4.462 11.565 1.00 96.25 87 ASP A CA 1
ATOM 673 C C . ASP A 1 87 ? 9.105 -3.247 12.429 1.00 96.25 87 ASP A C 1
ATOM 675 O O . ASP A 1 87 ? 8.159 -3.313 13.217 1.00 96.25 87 ASP A O 1
ATOM 679 N N . GLU A 1 88 ? 9.863 -2.154 12.323 1.00 94.56 88 GLU A N 1
ATOM 680 C CA . GLU A 1 88 ? 9.593 -0.908 13.050 1.00 94.56 88 GLU A CA 1
ATOM 681 C C . GLU A 1 88 ? 8.336 -0.232 12.493 1.00 94.56 88 GLU A C 1
ATOM 683 O O . GLU A 1 88 ? 7.381 0.018 13.229 1.00 94.56 88 GLU A O 1
ATOM 688 N N . ILE A 1 89 ? 8.280 -0.078 11.167 1.00 95.00 89 ILE A N 1
ATOM 689 C CA . ILE A 1 89 ? 7.153 0.521 10.445 1.00 95.00 89 ILE A CA 1
ATOM 690 C C . ILE A 1 89 ? 5.843 -0.229 10.713 1.00 95.00 89 ILE A C 1
ATOM 692 O O . ILE A 1 89 ? 4.812 0.400 10.954 1.00 95.00 89 ILE A O 1
ATOM 696 N N . ILE A 1 90 ? 5.876 -1.565 10.706 1.00 96.19 90 ILE A N 1
ATOM 697 C CA . ILE A 1 90 ? 4.705 -2.413 10.961 1.00 96.19 90 ILE A CA 1
ATOM 698 C C . ILE A 1 90 ? 4.135 -2.140 12.357 1.00 96.19 90 ILE A C 1
ATOM 700 O O . ILE A 1 90 ? 2.931 -1.923 12.5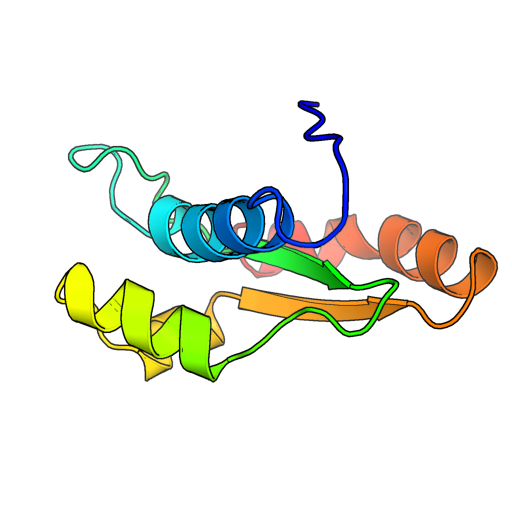05 1.00 96.19 90 ILE A O 1
ATOM 704 N N . LYS A 1 91 ? 4.996 -2.100 13.382 1.00 95.31 91 LYS A N 1
ATOM 705 C CA . LYS A 1 91 ? 4.577 -1.895 14.779 1.00 95.31 91 LYS A CA 1
ATOM 706 C C . LYS A 1 91 ? 4.026 -0.495 15.023 1.00 95.31 91 LYS A C 1
ATOM 708 O O . LYS A 1 91 ? 3.049 -0.355 15.752 1.00 95.31 91 LYS A O 1
ATOM 713 N N . GLU A 1 92 ? 4.638 0.526 14.431 1.00 95.56 92 GLU A N 1
ATOM 714 C CA . GLU A 1 92 ? 4.219 1.920 14.609 1.00 95.56 92 GLU A CA 1
ATOM 715 C C . GLU A 1 92 ? 2.887 2.241 13.922 1.00 95.56 92 GLU A C 1
ATOM 717 O O . GLU A 1 92 ? 2.145 3.098 14.399 1.00 95.56 92 GLU A O 1
ATOM 722 N N . ASN A 1 93 ? 2.569 1.546 12.826 1.00 94.75 93 ASN A N 1
ATOM 723 C CA . ASN A 1 93 ? 1.423 1.872 11.977 1.00 94.75 93 ASN A CA 1
ATOM 724 C C . ASN A 1 93 ? 0.276 0.851 12.042 1.00 94.75 93 ASN A C 1
ATOM 726 O O . ASN A 1 93 ? -0.703 1.012 11.320 1.00 94.75 93 ASN A O 1
ATOM 730 N N . ASN A 1 94 ? 0.359 -0.165 12.911 1.00 93.94 94 ASN A N 1
ATOM 731 C CA . ASN A 1 94 ? -0.663 -1.212 13.046 1.00 93.94 94 ASN A CA 1
ATOM 732 C C . ASN A 1 94 ? -0.967 -1.919 11.706 1.00 93.94 94 ASN A C 1
ATOM 734 O O . ASN A 1 94 ? -2.126 -2.018 11.292 1.00 93.94 94 ASN A O 1
ATOM 738 N N . VAL A 1 95 ? 0.093 -2.352 11.015 1.00 92.50 95 VAL A N 1
ATOM 739 C CA . VAL A 1 95 ? 0.023 -3.176 9.791 1.00 92.50 95 VAL A CA 1
ATOM 740 C C . VAL A 1 95 ? -0.148 -4.652 10.140 1.00 92.50 95 VAL A C 1
ATOM 742 O O . VAL A 1 95 ? 0.529 -5.114 11.086 1.00 92.50 95 VAL A O 1
#

Foldseek 3Di:
DDDDDDDPPPCRVVVVLLLQQQQCDPVVSPHVVFAEEDEAAPPSDDLVSNQVNCVVVVHDSVVSSVSYHYDYQPDPVSVVVCVVPVVVVCVVGVD

Radius of gyration: 13.63 Å; chains: 1; bounding box: 38×27×32 Å